Protein AF-A0AAV6BZN5-F1 (afdb_monomer_lite)

Secondary structure (DSSP, 8-state):
---TTSTT----TT--THHHHHHHHHHHHHHHHHHT-SS---PPTT-TTHHHHHHHT--

Foldseek 3Di:
DDCPPHPNPDDDPPDDCPVVVVVVVVVVVVVVCQVPDPDHDDDDPPPPCVVVVVVVPDD

Radius of gyration: 19.1 Å; chains: 1; bounding box: 45×19×50 Å

pLDDT: mean 94.35, std 6.06, range [67.0, 98.62]

Structure (mmCIF, N/CA/C/O backbone):
data_AF-A0AAV6BZN5-F1
#
_entry.id   AF-A0AAV6BZN5-F1
#
loop_
_atom_site.group_PDB
_atom_site.id
_atom_site.type_symbol
_atom_site.label_atom_id
_atom_site.label_alt_id
_atom_site.label_comp_id
_atom_site.label_asym_id
_atom_site.label_entity_id
_atom_site.label_seq_id
_atom_site.pdbx_PDB_ins_code
_atom_site.Cartn_x
_atom_site.Cartn_y
_atom_site.Cartn_z
_atom_site.occupancy
_atom_site.B_iso_or_equiv
_atom_site.auth_seq_id
_atom_site.auth_comp_id
_atom_site.auth_asym_id
_atom_site.auth_atom_id
_atom_site.pdbx_PDB_model_num
ATOM 1 N N . GLU A 1 1 ? 21.875 -2.599 -9.855 1.00 69.62 1 GLU A N 1
ATOM 2 C CA . GLU A 1 1 ? 22.133 -1.143 -9.910 1.00 69.62 1 GLU A CA 1
ATOM 3 C C . GLU A 1 1 ? 21.220 -0.429 -8.913 1.00 69.62 1 GLU A C 1
ATOM 5 O O . GLU A 1 1 ? 20.181 -0.985 -8.570 1.00 69.62 1 GLU A O 1
ATOM 10 N N . HIS A 1 2 ? 21.611 0.745 -8.409 1.00 81.94 2 HIS A N 1
ATOM 11 C CA . HIS A 1 2 ? 20.836 1.531 -7.437 1.00 81.94 2 HIS A CA 1
ATOM 12 C C . HIS A 1 2 ? 20.234 2.763 -8.125 1.00 81.94 2 HIS A C 1
ATOM 14 O O . HIS A 1 2 ? 20.844 3.828 -8.127 1.00 81.94 2 HIS A O 1
ATOM 20 N N . HIS A 1 3 ? 19.063 2.600 -8.743 1.00 88.50 3 HIS A N 1
ATOM 21 C CA . HIS A 1 3 ? 18.380 3.701 -9.440 1.00 88.50 3 HIS A CA 1
ATOM 22 C C . HIS A 1 3 ? 17.464 4.520 -8.528 1.00 88.50 3 HIS A C 1
ATOM 24 O O . HIS A 1 3 ? 17.256 5.696 -8.784 1.00 88.50 3 HIS A O 1
ATOM 30 N N . TYR A 1 4 ? 16.979 3.930 -7.435 1.00 91.06 4 TYR A N 1
ATOM 31 C CA . TYR A 1 4 ? 16.059 4.578 -6.501 1.00 91.06 4 TYR A CA 1
ATOM 32 C C . TYR A 1 4 ? 16.596 5.922 -5.969 1.00 91.06 4 TYR A C 1
ATOM 34 O O . TYR A 1 4 ? 17.738 5.997 -5.509 1.00 91.06 4 TYR A O 1
ATOM 42 N N . HIS A 1 5 ? 15.762 6.969 -6.013 1.00 93.19 5 HIS A N 1
ATOM 43 C CA . HIS A 1 5 ? 16.110 8.364 -5.667 1.00 93.19 5 HIS A CA 1
ATOM 44 C C . HIS A 1 5 ? 17.274 8.957 -6.476 1.00 93.19 5 HIS A C 1
ATOM 46 O O . HIS A 1 5 ? 18.012 9.804 -5.973 1.00 93.19 5 HIS A O 1
ATOM 52 N N . GLN A 1 6 ? 17.460 8.532 -7.726 1.00 95.06 6 GLN A N 1
ATOM 53 C CA . GLN A 1 6 ? 18.452 9.105 -8.640 1.00 95.06 6 GLN A CA 1
ATOM 54 C C . GLN A 1 6 ? 17.796 9.544 -9.955 1.00 95.06 6 GLN A C 1
ATOM 56 O O . GLN A 1 6 ? 16.781 8.975 -10.339 1.00 95.06 6 GLN A O 1
ATOM 61 N N . PRO A 1 7 ? 18.396 10.476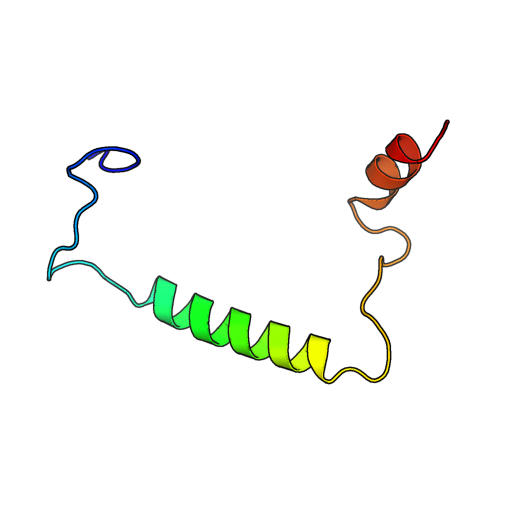 -10.722 1.00 94.88 7 PRO A N 1
ATOM 62 C CA . PRO A 1 7 ? 17.896 10.839 -12.055 1.00 94.88 7 PRO A CA 1
ATOM 63 C C . PRO A 1 7 ? 17.788 9.658 -13.029 1.00 94.88 7 PRO A C 1
ATOM 65 O O . PRO A 1 7 ? 17.032 9.714 -13.986 1.00 94.88 7 PRO A O 1
ATOM 68 N N . SER A 1 8 ? 18.541 8.585 -12.774 1.00 92.19 8 SER A N 1
ATOM 69 C CA . SER A 1 8 ? 18.471 7.346 -13.555 1.00 92.19 8 SER A CA 1
ATOM 70 C C . SER A 1 8 ? 17.216 6.493 -13.293 1.00 92.19 8 SER A C 1
ATOM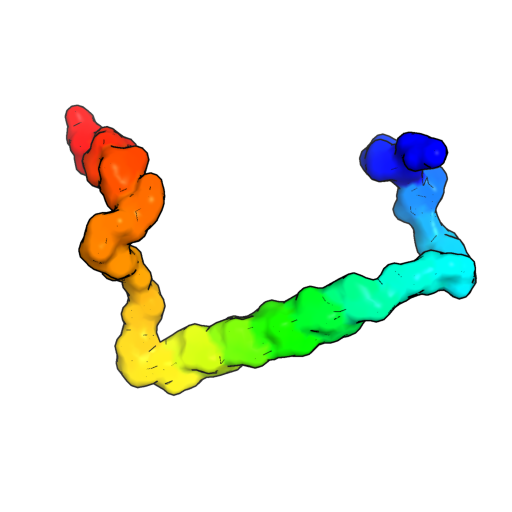 72 O O . SER A 1 8 ? 17.047 5.483 -13.981 1.00 92.19 8 SER A O 1
ATOM 74 N N . ASP A 1 9 ? 16.359 6.895 -12.342 1.00 93.75 9 ASP A N 1
ATOM 75 C CA . ASP A 1 9 ? 15.005 6.370 -12.077 1.00 93.75 9 ASP A CA 1
ATOM 76 C C . ASP A 1 9 ? 13.986 6.906 -13.101 1.00 93.75 9 ASP A C 1
ATOM 78 O O . ASP A 1 9 ? 12.968 7.517 -12.776 1.00 93.75 9 ASP A O 1
ATOM 82 N N . GLU A 1 10 ? 14.320 6.763 -14.378 1.00 94.44 10 GLU A N 1
ATOM 83 C CA . GLU A 1 10 ? 13.497 7.196 -15.502 1.00 94.44 10 GLU A CA 1
ATOM 84 C C . GLU A 1 10 ? 12.853 5.997 -16.191 1.00 94.44 10 GLU A C 1
ATOM 86 O O . GLU A 1 10 ? 13.361 4.876 -16.128 1.00 94.44 10 GLU A O 1
ATOM 91 N N . TYR A 1 11 ? 11.743 6.241 -16.886 1.00 94.06 11 TYR A N 1
ATOM 92 C CA . TYR A 1 11 ? 11.080 5.224 -17.694 1.00 94.06 11 TYR A CA 1
ATOM 93 C C . TYR A 1 11 ? 12.048 4.577 -18.693 1.00 94.06 11 TYR A C 1
ATOM 95 O O . TYR A 1 11 ? 12.779 5.267 -19.406 1.00 94.06 11 TYR A O 1
ATOM 103 N N . ARG A 1 12 ? 11.975 3.248 -18.807 1.00 94.38 12 ARG A N 1
ATOM 104 C CA . ARG A 1 12 ? 12.676 2.470 -19.832 1.00 94.38 12 ARG A CA 1
ATOM 105 C C . ARG A 1 12 ? 11.719 1.457 -20.460 1.00 94.38 12 ARG A C 1
ATOM 107 O O . ARG A 1 12 ? 10.925 0.861 -19.731 1.00 94.38 12 ARG A O 1
ATOM 114 N N . PRO A 1 13 ? 11.777 1.236 -21.783 1.00 96.38 13 PRO A N 1
ATOM 115 C CA . PRO A 1 13 ? 10.852 0.333 -22.465 1.00 96.38 13 PRO A CA 1
ATOM 116 C C . PRO A 1 13 ? 10.976 -1.136 -22.025 1.00 96.38 13 PRO A C 1
ATOM 118 O O . PRO A 1 13 ? 10.054 -1.912 -22.255 1.00 96.38 13 PRO A O 1
ATOM 121 N N . GLU A 1 14 ? 12.073 -1.521 -21.371 1.00 95.62 14 GLU A N 1
ATOM 122 C CA . GLU A 1 14 ? 12.299 -2.869 -20.839 1.00 95.62 14 GLU A CA 1
ATOM 123 C C . GLU A 1 14 ? 11.698 -3.097 -19.441 1.00 95.62 14 GLU A C 1
ATOM 125 O O . GLU A 1 14 ? 11.764 -4.214 -18.926 1.00 95.62 14 GLU A O 1
ATOM 130 N N . MET A 1 15 ? 11.146 -2.065 -18.794 1.00 95.25 15 MET A N 1
ATOM 131 C CA . MET A 1 15 ? 10.536 -2.200 -17.468 1.00 95.25 15 MET A CA 1
ATOM 132 C C . MET A 1 15 ? 9.320 -3.141 -17.493 1.00 95.25 15 MET A C 1
ATOM 134 O O . MET A 1 15 ? 8.465 -3.057 -18.376 1.00 95.25 15 MET A O 1
ATOM 138 N N . ASP A 1 16 ? 9.210 -4.011 -16.483 1.00 96.88 16 ASP A N 1
ATOM 139 C CA . ASP A 1 16 ? 8.044 -4.879 -16.283 1.00 96.88 16 ASP A CA 1
ATOM 140 C C . ASP A 1 16 ? 7.017 -4.226 -15.346 1.00 96.88 16 ASP A C 1
ATOM 142 O O . ASP A 1 16 ? 7.179 -4.202 -14.126 1.00 96.88 16 ASP A O 1
ATOM 146 N N . PHE A 1 17 ? 5.912 -3.761 -15.925 1.00 96.75 17 PHE A N 1
ATOM 147 C CA . PHE A 1 17 ? 4.804 -3.117 -15.209 1.00 96.75 17 PHE A CA 1
ATOM 148 C C . PHE A 1 17 ? 3.737 -4.105 -14.699 1.00 96.75 17 PHE A C 1
ATOM 150 O O . PHE A 1 17 ? 2.647 -3.706 -14.273 1.00 96.75 17 PHE A O 1
ATOM 157 N N . THR A 1 18 ? 3.995 -5.416 -14.729 1.00 98.25 18 THR A N 1
ATOM 158 C CA . THR A 1 18 ? 3.038 -6.428 -14.249 1.00 98.25 18 THR A CA 1
ATOM 159 C C . THR A 1 18 ? 2.706 -6.241 -12.767 1.00 98.25 18 THR A C 1
ATOM 161 O O . THR A 1 18 ? 1.559 -6.452 -12.356 1.00 98.25 18 THR A O 1
ATOM 164 N N . GLY A 1 19 ? 3.693 -5.845 -11.956 1.00 98.00 19 GLY A N 1
ATOM 165 C CA . GLY A 1 19 ? 3.499 -5.511 -10.543 1.00 98.00 19 GLY A CA 1
ATOM 166 C C . GLY A 1 19 ? 2.537 -4.337 -10.360 1.00 98.00 19 GLY A C 1
ATOM 167 O O . GLY A 1 19 ? 1.543 -4.466 -9.641 1.00 98.00 19 GLY A O 1
ATOM 168 N N . ASP A 1 20 ? 2.760 -3.245 -11.088 1.00 98.12 20 ASP A N 1
ATOM 169 C CA . ASP A 1 20 ? 1.926 -2.042 -11.022 1.00 98.12 20 ASP A CA 1
ATOM 170 C C . ASP A 1 20 ? 0.486 -2.324 -11.445 1.00 98.12 20 ASP A C 1
ATOM 172 O O . ASP A 1 20 ? -0.459 -1.933 -10.759 1.00 98.12 20 ASP A O 1
ATOM 176 N N . ALA A 1 21 ? 0.293 -3.094 -12.520 1.00 98.38 21 ALA A N 1
ATOM 177 C CA . ALA A 1 21 ? -1.037 -3.495 -12.968 1.00 98.38 21 ALA A CA 1
ATOM 178 C C . ALA A 1 21 ? -1.788 -4.323 -11.907 1.00 98.38 21 ALA A C 1
ATOM 180 O O . ALA A 1 21 ? -3.000 -4.158 -11.732 1.00 98.38 21 ALA A O 1
ATOM 181 N N . LYS A 1 22 ? -1.094 -5.210 -11.179 1.00 98.62 22 LYS A N 1
ATOM 182 C CA . LYS A 1 22 ? -1.685 -5.965 -10.059 1.00 98.62 22 LYS A CA 1
ATOM 183 C C . LYS A 1 22 ? -2.060 -5.034 -8.909 1.00 98.62 22 LYS A C 1
ATOM 185 O O . LYS A 1 22 ? -3.181 -5.133 -8.408 1.00 98.62 22 LYS A O 1
ATOM 190 N N . MET A 1 23 ? -1.171 -4.115 -8.537 1.00 98.56 23 MET A N 1
ATOM 191 C CA . MET A 1 23 ? -1.420 -3.149 -7.465 1.00 98.56 23 MET A CA 1
ATOM 192 C C . MET A 1 23 ? -2.583 -2.215 -7.795 1.00 98.56 23 MET A C 1
ATOM 194 O O . MET A 1 23 ? -3.445 -2.008 -6.945 1.00 98.56 23 MET A O 1
ATOM 198 N N . ALA A 1 24 ? -2.679 -1.729 -9.034 1.00 98.56 24 ALA A N 1
ATOM 199 C CA . ALA A 1 24 ? -3.780 -0.883 -9.484 1.00 98.56 24 ALA A CA 1
ATOM 200 C C . ALA A 1 24 ? -5.136 -1.599 -9.376 1.00 98.56 24 ALA A C 1
ATOM 202 O O . ALA A 1 24 ? -6.091 -1.052 -8.825 1.00 98.56 24 ALA A O 1
ATOM 203 N N . ARG A 1 25 ? -5.217 -2.852 -9.845 1.00 98.62 25 ARG A N 1
ATOM 204 C CA . ARG A 1 25 ? -6.441 -3.667 -9.740 1.00 98.62 25 ARG A CA 1
ATOM 205 C C . ARG A 1 25 ? -6.820 -3.935 -8.287 1.00 98.62 25 ARG A C 1
ATOM 207 O O . ARG A 1 25 ? -7.986 -3.791 -7.928 1.00 98.62 25 ARG A O 1
ATOM 214 N N . PHE A 1 26 ? -5.844 -4.314 -7.462 1.00 98.50 26 PHE A N 1
ATOM 215 C CA . PHE A 1 26 ? -6.062 -4.574 -6.042 1.00 98.50 26 PHE A CA 1
ATO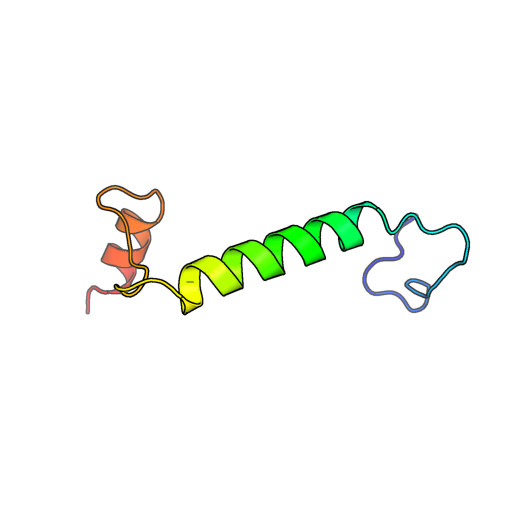M 216 C C . PHE A 1 26 ? -6.535 -3.317 -5.306 1.00 98.50 26 PHE A C 1
ATOM 218 O O . PHE A 1 26 ? -7.572 -3.355 -4.649 1.00 98.50 26 PHE A O 1
ATOM 225 N N . GLY A 1 27 ? -5.821 -2.199 -5.459 1.00 98.38 27 GLY A N 1
ATOM 226 C CA . GLY A 1 27 ? -6.144 -0.932 -4.809 1.00 98.38 27 GLY A CA 1
ATOM 227 C C . GLY A 1 27 ? -7.526 -0.416 -5.202 1.00 98.38 27 GLY A C 1
ATOM 228 O O . GLY A 1 27 ? -8.304 -0.036 -4.329 1.00 98.38 27 GLY A O 1
ATOM 229 N N . PHE A 1 28 ? -7.875 -0.489 -6.492 1.00 98.50 28 PHE A N 1
ATOM 230 C CA . PHE A 1 28 ? -9.213 -0.133 -6.964 1.00 98.50 28 PHE A CA 1
ATOM 231 C C . PHE A 1 28 ? -10.295 -1.010 -6.324 1.00 98.50 28 PHE A C 1
ATOM 233 O O . PHE A 1 28 ? -11.262 -0.489 -5.773 1.00 98.50 28 PHE A O 1
ATOM 240 N N . ALA A 1 29 ? -10.129 -2.336 -6.353 1.00 98.50 29 ALA A N 1
ATOM 241 C CA . ALA A 1 29 ? -11.110 -3.258 -5.786 1.00 98.50 29 ALA A CA 1
ATOM 242 C C . ALA A 1 29 ? -11.268 -3.080 -4.266 1.00 98.50 29 ALA A C 1
ATOM 244 O O . ALA A 1 29 ? -12.391 -3.079 -3.757 1.00 98.50 29 ALA A O 1
ATOM 245 N N . LEU A 1 30 ? -10.158 -2.898 -3.544 1.00 97.94 30 LEU A N 1
ATOM 246 C CA . LEU A 1 30 ? -10.152 -2.652 -2.103 1.00 97.94 30 LEU A CA 1
ATOM 247 C C . LEU A 1 30 ? -10.860 -1.335 -1.766 1.00 97.94 30 LEU A C 1
ATOM 249 O O . LEU A 1 30 ? -11.755 -1.321 -0.921 1.00 97.94 30 LEU A O 1
ATOM 253 N N . GLY A 1 31 ? -10.498 -0.251 -2.459 1.00 96.56 31 GLY A N 1
ATOM 254 C CA . GLY A 1 31 ? -11.101 1.067 -2.276 1.00 96.56 31 GLY A CA 1
ATOM 255 C C . GLY A 1 31 ? -12.595 1.061 -2.584 1.00 96.56 31 GLY A C 1
ATOM 256 O O . GLY A 1 31 ? -13.387 1.544 -1.780 1.00 96.56 31 GLY A O 1
ATOM 257 N N . TRP A 1 32 ? -13.000 0.436 -3.692 1.00 98.06 32 TRP A N 1
ATOM 258 C CA . TRP A 1 32 ? -14.408 0.284 -4.055 1.00 98.06 32 TRP A CA 1
ATOM 259 C C . TRP A 1 32 ? -15.200 -0.474 -2.987 1.00 98.06 32 TRP A C 1
ATOM 261 O O . TRP A 1 32 ? -16.285 -0.041 -2.593 1.00 98.06 32 TRP A O 1
ATOM 271 N N . LYS A 1 33 ? -14.652 -1.588 -2.485 1.00 97.06 33 LYS A N 1
ATOM 272 C CA . LYS A 1 33 ? -15.289 -2.390 -1.436 1.00 97.06 33 LYS A CA 1
ATOM 273 C C . LYS A 1 33 ? -15.450 -1.596 -0.138 1.00 97.06 33 LYS A C 1
ATOM 275 O O . LYS A 1 33 ? -16.517 -1.656 0.462 1.00 97.06 33 LYS A O 1
ATOM 280 N N 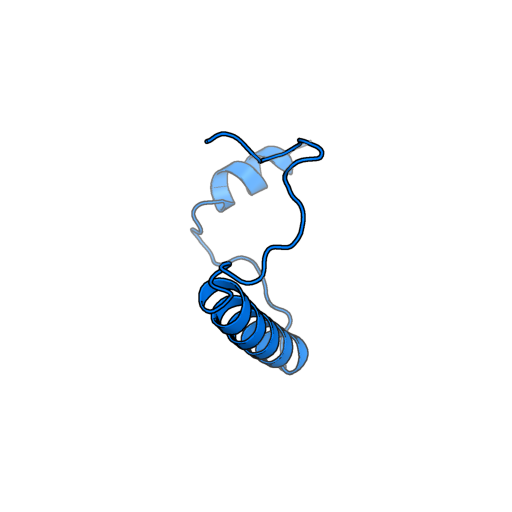. ALA A 1 34 ? -14.424 -0.852 0.274 1.00 96.19 34 ALA A N 1
ATOM 281 C CA . ALA A 1 34 ? -14.473 -0.021 1.475 1.00 96.19 34 ALA A CA 1
ATOM 282 C C . ALA A 1 34 ? -15.457 1.151 1.326 1.00 96.19 34 ALA A C 1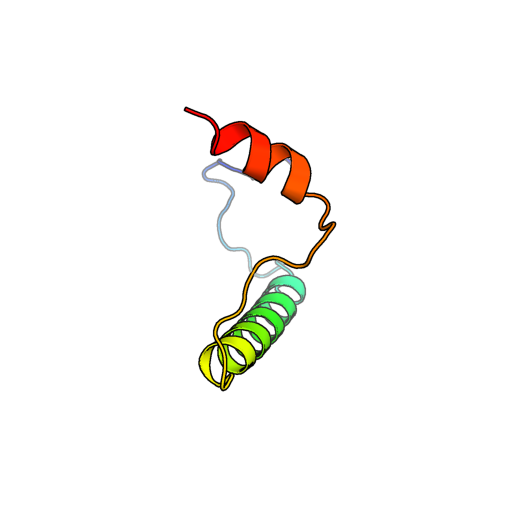
ATOM 284 O O . ALA A 1 34 ? -16.264 1.385 2.221 1.00 96.19 34 ALA A O 1
ATOM 285 N N . ALA A 1 35 ? -15.434 1.849 0.187 1.00 96.12 35 ALA A N 1
ATOM 286 C CA . ALA A 1 35 ? -16.310 2.990 -0.084 1.00 96.12 35 ALA A CA 1
ATOM 287 C C . ALA A 1 35 ? -17.787 2.592 -0.223 1.00 96.12 35 ALA A C 1
ATOM 289 O O . ALA A 1 35 ? -18.670 3.376 0.109 1.00 96.12 35 ALA A O 1
ATOM 290 N N . SER A 1 36 ? -18.055 1.375 -0.700 1.00 97.12 36 SER A N 1
ATOM 291 C CA . SER A 1 36 ? -19.415 0.848 -0.873 1.00 97.12 36 SER A CA 1
ATOM 292 C C . SER A 1 36 ? -19.935 0.095 0.357 1.00 97.12 36 SER A C 1
ATOM 294 O O . SER A 1 36 ? -21.037 -0.456 0.318 1.00 97.12 36 SER A O 1
ATOM 296 N N . ALA A 1 37 ? -19.151 -0.001 1.435 1.00 97.25 37 ALA A N 1
ATOM 297 C CA . ALA A 1 37 ? -19.560 -0.706 2.641 1.00 97.25 37 ALA A CA 1
ATOM 298 C C . ALA A 1 37 ? -20.668 0.063 3.380 1.00 97.25 37 ALA A C 1
ATOM 300 O O . ALA A 1 37 ? -20.645 1.287 3.468 1.00 97.25 37 ALA A O 1
ATOM 301 N N . LYS A 1 38 ? -21.631 -0.670 3.956 1.00 97.50 38 LYS A N 1
ATOM 302 C CA . LYS A 1 38 ? -22.706 -0.078 4.775 1.00 97.50 38 LYS A CA 1
ATOM 303 C C . LYS A 1 38 ? -22.162 0.598 6.037 1.00 97.50 38 LYS A C 1
ATOM 305 O O . LYS A 1 38 ? -22.743 1.564 6.522 1.00 97.50 38 LYS A O 1
ATOM 310 N N . GLU A 1 39 ? -21.074 0.057 6.571 1.00 95.56 39 GLU A N 1
ATOM 311 C CA . GLU A 1 39 ? -20.427 0.519 7.792 1.00 95.56 39 GLU A CA 1
ATOM 312 C C . GLU A 1 39 ? -18.992 0.936 7.488 1.00 95.56 39 GLU A C 1
ATOM 314 O O . GLU A 1 39 ? -18.322 0.366 6.617 1.00 95.56 39 GLU A O 1
ATOM 319 N N . LEU A 1 40 ? -18.520 1.941 8.224 1.00 93.31 40 LEU A N 1
ATOM 320 C CA . LEU A 1 40 ? -17.143 2.395 8.118 1.00 93.31 40 LEU A CA 1
ATOM 321 C C . LEU A 1 40 ? -16.194 1.286 8.571 1.00 93.31 40 LEU A C 1
ATOM 323 O O . LEU A 1 40 ? -16.435 0.603 9.565 1.00 93.31 40 LEU A O 1
ATOM 327 N N . GLN A 1 41 ? -15.097 1.132 7.834 1.00 92.31 41 GLN A N 1
ATOM 328 C CA . GLN A 1 41 ? -14.030 0.219 8.225 1.00 92.31 41 GLN A CA 1
ATOM 329 C C . GLN A 1 41 ? -13.351 0.750 9.494 1.00 92.31 41 GLN A C 1
ATOM 331 O O . GLN A 1 41 ? -13.139 1.956 9.630 1.00 92.31 41 GLN A O 1
ATOM 336 N N . GLY A 1 42 ? -13.022 -0.145 10.423 1.00 91.50 42 GLY A N 1
ATOM 337 C CA . GLY A 1 42 ? -12.458 0.208 11.722 1.00 91.50 42 GLY A CA 1
ATOM 338 C C . GLY A 1 42 ? -11.446 -0.818 12.220 1.00 91.50 42 GLY A C 1
ATOM 339 O O . GLY A 1 42 ? -11.190 -1.827 11.567 1.00 91.50 42 GLY A O 1
ATOM 340 N N . TRP A 1 43 ? -10.870 -0.535 13.387 1.00 92.50 43 TRP A N 1
ATOM 341 C CA . TRP A 1 43 ? -9.912 -1.418 14.052 1.00 92.50 43 TRP A CA 1
ATOM 342 C C . TRP A 1 43 ? -10.579 -2.721 14.496 1.00 92.50 43 TRP A C 1
ATOM 344 O O . TRP A 1 43 ? -11.692 -2.705 15.029 1.00 92.50 43 TRP A O 1
ATOM 354 N N . HIS A 1 44 ? -9.882 -3.840 14.312 1.00 92.69 44 HIS A N 1
ATOM 355 C CA . HIS A 1 44 ? -10.325 -5.131 14.824 1.00 92.69 44 HIS A CA 1
ATOM 356 C C . HIS A 1 44 ? -9.766 -5.344 16.230 1.00 92.69 44 HIS A C 1
ATOM 358 O O . HIS A 1 44 ? -8.609 -5.047 16.499 1.00 92.69 44 HIS A O 1
ATOM 364 N N . ALA A 1 45 ? -10.581 -5.879 17.138 1.00 94.75 45 ALA A N 1
ATOM 365 C CA . ALA A 1 45 ? -10.111 -6.170 18.488 1.00 94.75 45 ALA A CA 1
ATOM 366 C C . ALA A 1 45 ? -8.926 -7.150 18.448 1.00 94.75 45 ALA A C 1
ATOM 368 O O . ALA A 1 45 ? -9.023 -8.216 17.836 1.00 94.75 45 ALA A O 1
ATOM 369 N N . GLY A 1 46 ? -7.831 -6.790 19.116 1.00 96.00 46 GLY A N 1
ATOM 370 C CA . GLY A 1 46 ? -6.607 -7.592 19.156 1.00 96.00 46 GLY A CA 1
ATOM 371 C C . GLY A 1 46 ? -5.747 -7.518 17.892 1.00 96.00 46 GLY A C 1
ATOM 372 O O . GLY A 1 46 ? -4.875 -8.368 17.724 1.00 96.00 46 GLY A O 1
ATOM 373 N N . ASP A 1 47 ? -5.974 -6.536 17.011 1.00 96.31 47 ASP A N 1
ATOM 374 C CA . ASP A 1 47 ? -5.070 -6.292 15.889 1.00 96.31 47 ASP A CA 1
ATOM 375 C C . ASP A 1 47 ? -3.639 -5.981 16.374 1.00 96.31 47 ASP A C 1
ATOM 377 O O . ASP A 1 47 ? -3.422 -5.489 17.484 1.00 96.31 47 ASP A O 1
ATOM 381 N N . GLU A 1 48 ? -2.645 -6.288 15.542 1.00 96.94 48 GLU A N 1
ATOM 382 C CA . GLU A 1 48 ? -1.217 -6.137 15.863 1.00 96.94 48 GLU A CA 1
ATOM 383 C C . GLU A 1 48 ? -0.800 -4.697 16.2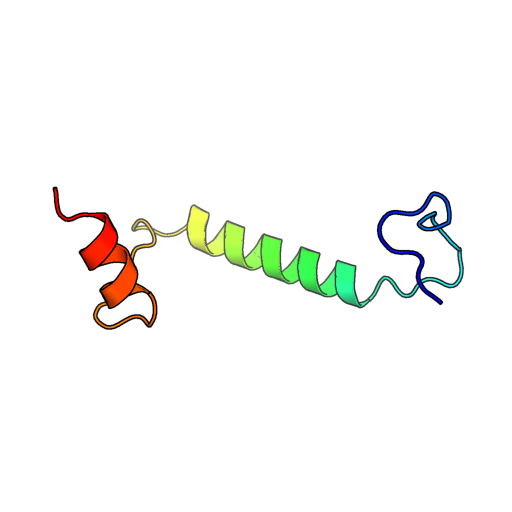09 1.00 96.94 48 GLU A C 1
ATOM 385 O O . GLU A 1 48 ? 0.202 -4.488 16.896 1.00 96.94 48 GLU A O 1
ATOM 390 N N . PHE A 1 49 ? -1.589 -3.704 15.790 1.00 95.38 49 PHE A N 1
ATOM 391 C CA . PHE A 1 49 ? -1.368 -2.290 16.076 1.00 95.38 49 PHE A CA 1
ATOM 392 C C . PHE A 1 49 ? -2.144 -1.807 17.305 1.00 95.38 49 PHE A C 1
ATOM 394 O O . PHE A 1 49 ? -1.874 -0.708 17.796 1.00 95.38 49 PHE A O 1
ATOM 401 N N . GLU A 1 50 ? -3.071 -2.601 17.846 1.00 96.25 50 GLU A N 1
ATOM 402 C CA . GLU A 1 50 ? -3.913 -2.227 18.976 1.00 96.25 50 GLU A CA 1
ATOM 403 C C . GLU A 1 50 ? -3.088 -1.797 20.203 1.00 96.25 50 GLU A C 1
ATOM 405 O O . GLU A 1 50 ? -3.404 -0.737 20.755 1.00 96.25 50 GLU A O 1
ATOM 410 N N . PRO A 1 51 ? -2.023 -2.516 20.629 1.00 96.56 51 PRO A N 1
ATOM 411 C CA . PRO A 1 51 ? -1.215 -2.090 21.771 1.00 96.56 51 PRO A CA 1
ATOM 412 C C . PRO A 1 51 ? -0.554 -0.723 21.549 1.00 96.56 51 PRO A C 1
ATOM 414 O O . PRO A 1 51 ? -0.639 0.150 22.413 1.00 96.56 51 PRO A O 1
ATOM 417 N N . ALA A 1 52 ? 0.052 -0.511 20.375 1.00 96.62 52 ALA A N 1
ATOM 418 C CA . ALA A 1 52 ? 0.734 0.738 20.035 1.00 96.62 52 ALA A CA 1
ATOM 419 C C . ALA A 1 52 ? -0.250 1.912 19.915 1.00 96.62 52 ALA A C 1
ATOM 421 O O . ALA A 1 52 ? -0.020 2.976 20.488 1.00 96.62 52 ALA A O 1
ATOM 422 N N . ARG A 1 53 ? -1.387 1.700 19.241 1.00 95.50 53 ARG A N 1
ATOM 423 C CA . ARG A 1 53 ? -2.463 2.689 19.109 1.00 95.50 53 ARG A CA 1
ATOM 424 C C . ARG A 1 53 ? -3.049 3.074 20.466 1.00 95.50 53 ARG A C 1
ATOM 426 O O . ARG A 1 53 ? -3.297 4.251 20.706 1.00 95.50 53 ARG A O 1
ATOM 433 N N . LYS A 1 54 ? -3.285 2.104 21.356 1.00 95.69 54 LYS A N 1
ATOM 434 C CA . LYS A 1 54 ? -3.774 2.380 22.716 1.00 95.69 54 LYS A CA 1
ATOM 435 C C . LYS A 1 54 ? -2.749 3.179 23.519 1.00 95.69 54 LYS A C 1
ATOM 437 O O . LYS A 1 54 ? -3.142 4.125 24.189 1.00 95.69 54 LYS A O 1
ATOM 442 N N . ALA A 1 55 ? -1.462 2.839 23.428 1.00 96.31 55 ALA A N 1
ATOM 443 C CA . ALA A 1 55 ? -0.395 3.580 24.099 1.00 96.31 55 ALA A CA 1
ATOM 444 C C . ALA A 1 55 ? -0.296 5.035 23.607 1.00 96.31 55 ALA A C 1
ATOM 446 O O . ALA A 1 55 ? -0.161 5.938 24.424 1.00 96.31 55 ALA A O 1
ATOM 447 N N . SER A 1 56 ? -0.442 5.288 22.301 1.00 95.12 56 SER A N 1
ATOM 448 C CA . SER A 1 56 ? -0.381 6.648 21.739 1.00 95.12 56 SER A CA 1
ATOM 449 C C . SER A 1 56 ? -1.604 7.522 22.048 1.00 95.12 56 SER A C 1
ATOM 451 O O . SER A 1 56 ? -1.592 8.710 21.748 1.00 95.12 56 SER A O 1
ATOM 453 N N . GLN A 1 57 ? -2.690 6.934 22.554 1.00 92.88 57 GLN A N 1
ATOM 454 C CA . GLN A 1 57 ? -3.940 7.628 22.890 1.00 92.88 57 GLN A CA 1
ATOM 455 C C . GLN A 1 57 ? -4.044 7.975 24.383 1.00 92.88 57 GLN A C 1
ATOM 457 O O . GLN A 1 57 ? -5.022 8.601 24.792 1.00 92.88 57 GLN A O 1
ATOM 462 N N . GLN A 1 58 ? -3.073 7.552 25.198 1.00 78.44 58 GLN A N 1
ATOM 463 C CA . GLN A 1 58 ? -3.000 7.931 26.607 1.00 78.44 58 GLN A CA 1
ATOM 464 C C . GLN A 1 58 ? -2.483 9.379 26.718 1.00 78.44 58 GLN A C 1
ATOM 466 O O . GLN A 1 58 ? -1.551 9.724 25.989 1.00 78.44 58 GLN A O 1
ATOM 471 N N . PRO A 1 59 ? -3.111 10.230 27.553 1.00 67.00 59 PRO A N 1
ATOM 472 C CA . PRO A 1 59 ? -2.675 11.609 27.767 1.00 67.00 59 PRO A CA 1
ATOM 473 C C . PRO A 1 59 ? -1.307 11.707 28.451 1.00 67.00 59 PRO A C 1
ATOM 475 O O . PRO A 1 59 ? -0.942 10.771 29.200 1.00 67.00 59 PRO A O 1
#

Sequence (59 aa):
EHHYHQPSDEYRPEMDFTGDAKMARFGFALGWKAASAKELQGWHAGDEFEPARKASQQP